Protein AF-A0A3N1Y8J9-F1 (afdb_monomer)

Solvent-accessible surface area (backbone atoms only — not comparable to full-atom values): 7638 Å² total; per-residue (Å²): 138,78,79,78,72,86,55,76,86,70,57,55,84,40,75,67,58,40,50,49,54,53,48,52,49,51,43,29,50,53,35,38,55,42,48,78,51,96,58,54,58,71,57,55,52,50,48,50,53,51,38,55,53,51,49,55,57,48,50,55,53,53,50,54,49,28,67,73,68,64,43,91,56,45,70,64,51,51,49,53,52,56,50,50,52,51,50,52,53,50,52,49,54,55,42,73,72,42,93,75,46,71,38,40,66,57,17,53,51,49,53,54,50,50,58,52,43,47,63,72,50,47,34,61,53,34,52,51,53,54,59,57,78,74,109

Foldseek 3Di:
DDPPPDDPLLDLPDVVLSVLLVVLLVLLVVLQVCLVDPDQLVVNLVSLVVNLVSLVVSLVVLLVLCVVLVPVCSVVLVVLSVVLSVVSVVLSVVSVVDNRRRSNVVSVVSVVSSSVCSNPPVNSSSVSVVVVVVD

Structure (mmCIF, N/CA/C/O backbone):
data_AF-A0A3N1Y8J9-F1
#
_entry.id   AF-A0A3N1Y8J9-F1
#
loop_
_atom_site.group_PDB
_atom_site.id
_atom_site.type_symbol
_atom_site.label_atom_id
_atom_site.label_alt_id
_atom_site.label_comp_id
_atom_site.label_asym_id
_atom_site.label_entity_id
_atom_site.label_seq_id
_atom_site.pdbx_PDB_ins_code
_atom_site.Cartn_x
_atom_site.Cartn_y
_atom_site.Cartn_z
_atom_site.occupancy
_atom_site.B_iso_or_equiv
_atom_site.auth_seq_id
_atom_site.auth_comp_id
_atom_site.auth_asym_id
_atom_site.auth_atom_id
_atom_site.pdbx_PDB_model_num
ATOM 1 N N . MET A 1 1 ? 15.878 14.712 -6.760 1.00 40.16 1 MET A N 1
ATOM 2 C CA . MET A 1 1 ? 15.257 13.533 -6.128 1.00 40.16 1 MET A CA 1
ATOM 3 C C . MET A 1 1 ? 14.670 13.978 -4.811 1.00 40.16 1 MET A C 1
ATOM 5 O O . MET A 1 1 ? 15.425 14.356 -3.925 1.00 40.16 1 MET A O 1
ATOM 9 N N . THR A 1 2 ? 13.352 14.006 -4.707 1.00 37.59 2 THR A N 1
ATOM 10 C CA . THR A 1 2 ? 12.659 14.295 -3.452 1.00 37.59 2 THR A CA 1
ATOM 11 C C . THR A 1 2 ? 11.975 12.997 -3.060 1.00 37.59 2 THR A C 1
ATOM 13 O O . THR A 1 2 ? 10.926 12.676 -3.608 1.00 37.59 2 THR A O 1
ATOM 16 N N . GLU A 1 3 ? 12.598 12.223 -2.164 1.00 45.97 3 GLU A N 1
ATOM 17 C CA . GLU A 1 3 ? 11.830 11.300 -1.324 1.00 45.97 3 GLU A CA 1
ATOM 18 C C . GLU A 1 3 ? 10.690 12.128 -0.728 1.00 45.97 3 GLU A C 1
ATOM 20 O O . GLU A 1 3 ? 10.944 13.187 -0.147 1.00 45.97 3 GLU A O 1
ATOM 25 N N . ILE A 1 4 ? 9.440 11.715 -0.933 1.00 50.72 4 ILE A N 1
ATOM 26 C CA . ILE A 1 4 ? 8.315 12.379 -0.279 1.00 50.72 4 ILE A CA 1
ATOM 27 C C . ILE A 1 4 ? 8.458 12.032 1.207 1.00 50.72 4 ILE A C 1
ATOM 29 O O . ILE A 1 4 ? 8.318 10.859 1.560 1.00 50.72 4 ILE A O 1
ATOM 33 N N . PRO A 1 5 ? 8.792 12.996 2.086 1.00 48.56 5 PRO A N 1
ATOM 34 C CA . PRO A 1 5 ? 9.022 12.687 3.486 1.00 48.56 5 PRO A CA 1
ATOM 35 C C . PRO A 1 5 ? 7.746 12.093 4.079 1.00 48.56 5 PRO A C 1
ATOM 37 O O . PRO A 1 5 ? 6.650 12.595 3.825 1.00 48.56 5 PRO A O 1
ATOM 40 N N . TRP A 1 6 ? 7.906 11.027 4.869 1.00 53.31 6 TRP A N 1
ATOM 41 C CA . TRP A 1 6 ? 6.818 10.380 5.598 1.00 53.31 6 TRP A CA 1
ATOM 42 C C . TRP A 1 6 ? 6.015 11.434 6.363 1.00 53.31 6 TRP A C 1
ATOM 44 O O . TRP A 1 6 ? 6.511 12.014 7.336 1.00 53.31 6 TRP A O 1
ATOM 54 N N . ARG A 1 7 ? 4.790 11.715 5.910 1.00 59.38 7 ARG A N 1
ATOM 55 C CA . ARG A 1 7 ? 3.951 12.720 6.559 1.00 59.38 7 ARG A CA 1
ATOM 56 C C . ARG A 1 7 ? 3.421 12.146 7.877 1.00 59.38 7 ARG A C 1
ATOM 58 O O . ARG A 1 7 ? 3.016 10.982 7.914 1.00 59.38 7 ARG A O 1
ATOM 65 N N . PRO A 1 8 ? 3.393 12.932 8.971 1.00 59.25 8 PRO A N 1
ATOM 66 C CA . PRO A 1 8 ? 2.758 12.523 10.227 1.00 59.25 8 PRO A CA 1
ATOM 67 C C . PRO A 1 8 ? 1.324 12.015 10.025 1.00 59.25 8 PRO A C 1
ATOM 69 O O . PRO A 1 8 ? 0.882 11.118 10.739 1.00 59.25 8 PRO A O 1
ATOM 72 N N . ASP A 1 9 ? 0.6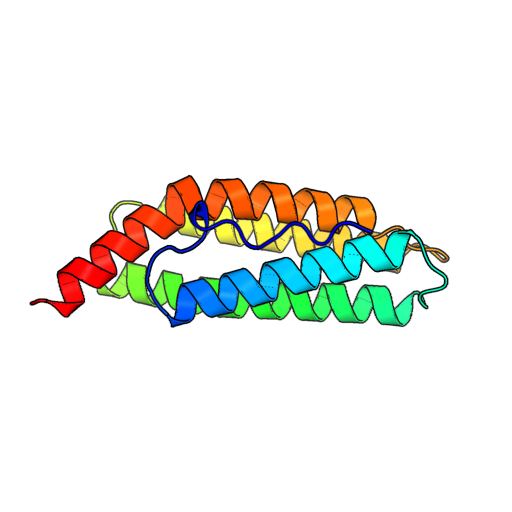48 12.539 9.002 1.00 62.69 9 ASP A N 1
ATOM 73 C CA . ASP A 1 9 ? -0.745 12.258 8.671 1.00 62.69 9 ASP A CA 1
ATOM 74 C C . ASP A 1 9 ? -1.010 10.819 8.213 1.00 62.69 9 ASP A C 1
ATOM 76 O O . ASP A 1 9 ? -2.173 10.430 8.185 1.00 62.69 9 ASP A O 1
ATOM 80 N N . TRP A 1 10 ? 0.019 10.018 7.917 1.00 72.31 10 TRP A N 1
ATOM 81 C CA . TRP A 1 10 ? -0.126 8.604 7.525 1.00 72.31 10 TRP A CA 1
ATOM 82 C C . TRP A 1 10 ? 0.112 7.620 8.663 1.00 72.31 10 TRP A C 1
ATOM 84 O O . TRP A 1 10 ? -0.015 6.410 8.484 1.00 72.31 10 TRP A O 1
ATOM 94 N N . ARG A 1 11 ? 0.473 8.123 9.848 1.00 88.69 11 ARG A N 1
ATOM 95 C CA . ARG A 1 11 ? 0.465 7.288 11.043 1.00 88.69 11 ARG A CA 1
ATOM 96 C C . ARG A 1 11 ? -0.971 7.123 11.496 1.00 88.69 11 ARG A C 1
ATOM 98 O O . ARG A 1 11 ? -1.631 8.091 11.890 1.00 88.69 11 ARG A O 1
ATOM 105 N N . VAL A 1 12 ? -1.428 5.883 11.472 1.00 94.19 12 VAL A N 1
ATOM 106 C CA . VAL A 1 12 ? -2.700 5.504 12.064 1.00 94.19 12 VAL A CA 1
ATOM 107 C C . VAL A 1 12 ? -2.530 5.178 13.537 1.00 94.19 12 VAL A C 1
ATOM 109 O O . VAL A 1 12 ? -3.532 5.148 14.230 1.00 94.19 12 VAL A O 1
ATOM 112 N N . GLY A 1 13 ? -1.304 5.005 14.050 1.00 93.38 13 GLY A N 1
ATOM 113 C CA . GL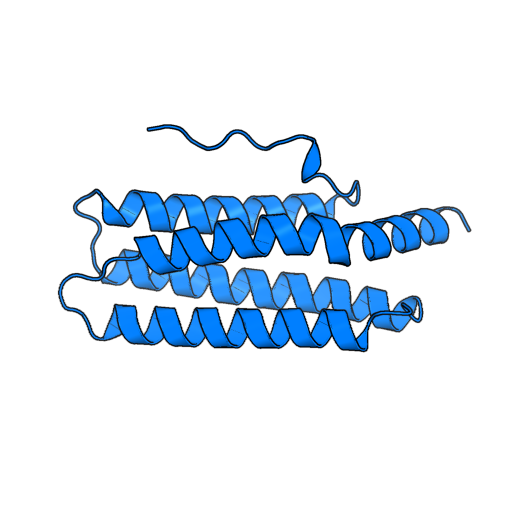Y A 1 13 ? -1.029 4.804 15.478 1.00 93.38 13 GLY A CA 1
ATOM 114 C C . GLY A 1 13 ? -1.135 3.346 15.930 1.00 93.38 13 GLY A C 1
ATOM 115 O O . GLY A 1 13 ? -1.228 3.075 17.127 1.00 93.38 13 GLY A O 1
ATOM 116 N N . ILE A 1 14 ? -1.127 2.414 14.977 1.00 96.31 14 ILE A N 1
ATOM 117 C CA . ILE A 1 14 ? -1.022 0.973 15.203 1.00 96.31 14 ILE A CA 1
ATOM 118 C C . ILE A 1 14 ? 0.309 0.525 14.604 1.00 96.31 14 ILE A C 1
ATOM 120 O O . ILE A 1 14 ? 0.508 0.580 13.394 1.00 96.31 14 ILE A O 1
ATOM 124 N N . ALA A 1 15 ? 1.236 0.081 15.457 1.00 95.25 15 ALA A N 1
ATOM 125 C CA . ALA A 1 15 ? 2.646 -0.069 15.085 1.00 95.25 15 ALA A CA 1
ATOM 126 C C . ALA A 1 15 ? 2.901 -1.009 13.893 1.00 95.25 15 ALA A C 1
ATOM 128 O O . ALA A 1 15 ? 3.862 -0.809 13.150 1.00 95.25 15 ALA A O 1
ATOM 129 N N . TRP A 1 16 ? 2.081 -2.050 13.722 1.00 97.12 16 TRP A N 1
ATOM 130 C CA . TRP A 1 16 ? 2.223 -2.974 12.598 1.00 97.12 16 TRP A CA 1
ATOM 131 C C . TRP A 1 16 ? 1.622 -2.413 11.300 1.00 97.12 16 TRP A C 1
ATOM 133 O O . TRP A 1 16 ? 2.248 -2.591 10.260 1.00 97.12 16 TRP A O 1
ATOM 143 N N . MET A 1 17 ? 0.499 -1.684 11.362 1.00 97.56 17 MET A N 1
ATOM 144 C CA . MET A 1 17 ? -0.094 -1.001 10.199 1.00 97.56 17 MET A CA 1
ATOM 145 C C . MET A 1 17 ? 0.857 0.088 9.700 1.00 97.56 17 MET A C 1
ATOM 147 O O . MET A 1 17 ? 1.271 0.071 8.548 1.00 97.56 17 MET A O 1
ATOM 151 N N . ASP A 1 18 ? 1.340 0.948 10.606 1.00 96.56 18 ASP A N 1
ATOM 152 C CA . ASP A 1 18 ? 2.281 2.028 10.275 1.00 96.56 18 ASP A CA 1
ATOM 153 C C . ASP A 1 18 ? 3.564 1.495 9.609 1.00 96.56 18 ASP A C 1
ATOM 155 O O . ASP A 1 18 ? 4.131 2.126 8.715 1.00 96.56 18 ASP A O 1
ATOM 159 N N . ARG A 1 19 ? 4.041 0.320 10.044 1.00 95.94 19 ARG A N 1
ATOM 160 C CA . ARG A 1 19 ? 5.202 -0.344 9.440 1.00 95.94 19 ARG A CA 1
ATOM 161 C C . ARG A 1 19 ? 4.891 -0.841 8.033 1.00 95.94 19 ARG A C 1
ATOM 163 O O . ARG A 1 19 ? 5.709 -0.626 7.140 1.00 95.94 19 ARG A O 1
ATOM 170 N N . ASP A 1 20 ? 3.765 -1.521 7.855 1.00 97.62 20 ASP A N 1
ATOM 171 C CA . ASP A 1 20 ? 3.376 -2.097 6.570 1.00 97.62 20 ASP A CA 1
ATOM 172 C C . ASP A 1 20 ? 3.094 -0.981 5.541 1.00 97.62 20 ASP A C 1
ATOM 174 O O . ASP A 1 20 ? 3.663 -1.024 4.449 1.00 97.62 20 ASP A O 1
ATOM 178 N N . HIS A 1 21 ? 2.391 0.097 5.916 1.00 97.00 21 HIS A N 1
ATOM 179 C CA . HIS A 1 21 ? 2.204 1.294 5.077 1.00 97.00 21 HIS A CA 1
ATOM 180 C C . HIS A 1 21 ? 3.545 1.898 4.630 1.00 97.00 21 HIS A C 1
ATOM 182 O O . HIS A 1 21 ? 3.740 2.240 3.461 1.00 97.00 21 HIS A O 1
ATOM 188 N N . ALA A 1 22 ? 4.516 1.991 5.546 1.00 94.50 22 ALA A N 1
ATOM 189 C CA . ALA A 1 22 ? 5.848 2.499 5.229 1.00 94.50 22 ALA A CA 1
ATOM 190 C C . ALA A 1 22 ? 6.636 1.592 4.277 1.00 94.50 22 ALA A C 1
ATOM 192 O O . ALA A 1 22 ? 7.495 2.085 3.546 1.00 94.50 22 ALA A O 1
ATOM 193 N N . ILE A 1 23 ? 6.382 0.283 4.280 1.00 96.44 23 ILE A N 1
ATOM 194 C CA . ILE A 1 23 ? 6.980 -0.648 3.318 1.00 96.44 23 ILE A CA 1
ATOM 195 C C . ILE A 1 23 ? 6.339 -0.455 1.942 1.00 96.44 23 ILE A C 1
ATOM 197 O O . ILE A 1 23 ? 7.069 -0.272 0.969 1.00 96.44 23 ILE A O 1
ATOM 201 N N . LEU A 1 24 ? 5.005 -0.427 1.862 1.00 97.31 24 LEU A N 1
ATOM 202 C CA . LEU A 1 24 ? 4.275 -0.225 0.604 1.00 97.31 24 LEU A CA 1
ATOM 203 C C . LEU A 1 24 ? 4.684 1.085 -0.076 1.00 97.31 24 LEU A C 1
ATOM 205 O O . LEU A 1 24 ? 4.992 1.098 -1.268 1.00 97.31 24 LEU A O 1
ATOM 209 N N . ARG A 1 25 ? 4.810 2.165 0.704 1.00 94.38 25 ARG A N 1
ATOM 210 C CA . ARG A 1 25 ? 5.272 3.461 0.202 1.00 94.38 25 ARG A CA 1
ATOM 211 C C . ARG A 1 25 ? 6.679 3.399 -0.387 1.00 94.38 25 ARG A C 1
ATOM 213 O O . ARG A 1 25 ? 6.887 3.865 -1.500 1.00 94.38 25 ARG A O 1
ATOM 220 N N . ARG A 1 26 ? 7.629 2.777 0.319 1.00 95.56 26 ARG A N 1
ATOM 221 C CA . ARG A 1 26 ? 9.008 2.622 -0.178 1.00 95.56 26 ARG A CA 1
ATOM 222 C C . ARG A 1 26 ? 9.077 1.784 -1.447 1.00 95.56 26 ARG A C 1
ATOM 224 O O . ARG A 1 26 ? 9.938 2.027 -2.285 1.00 95.56 26 ARG A O 1
ATOM 231 N N . LEU A 1 2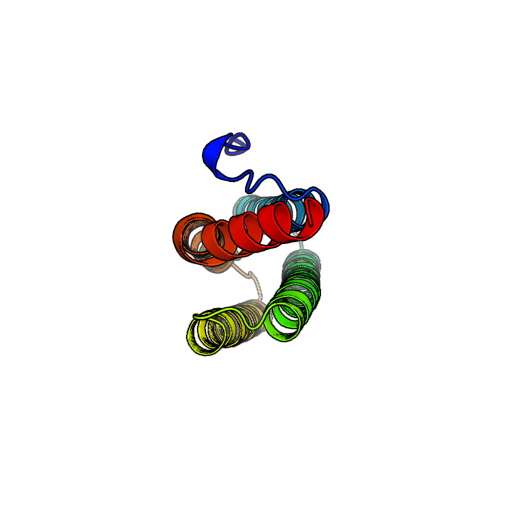7 ? 8.220 0.775 -1.582 1.00 96.44 27 LEU A N 1
ATOM 232 C CA . LEU A 1 27 ? 8.146 -0.033 -2.800 1.00 96.44 27 LEU A CA 1
ATOM 233 C C . LEU A 1 27 ? 7.617 0.797 -3.974 1.00 96.44 27 LEU A C 1
ATOM 235 O O . LEU A 1 27 ? 8.200 0.736 -5.055 1.00 96.44 27 LEU A O 1
ATOM 239 N N . ALA A 1 28 ? 6.606 1.639 -3.742 1.00 94.69 28 ALA A N 1
ATOM 240 C CA . ALA A 1 28 ? 6.138 2.612 -4.726 1.00 94.69 28 ALA A CA 1
ATOM 241 C C . ALA A 1 28 ? 7.242 3.616 -5.115 1.00 94.69 28 ALA A C 1
ATOM 243 O O . ALA A 1 28 ? 7.514 3.791 -6.301 1.00 94.69 28 ALA A O 1
ATOM 244 N N . ASP A 1 29 ? 7.963 4.182 -4.140 1.00 93.31 29 ASP A N 1
ATOM 245 C CA . ASP A 1 29 ? 9.070 5.117 -4.397 1.00 93.31 29 ASP A CA 1
ATOM 246 C C . ASP A 1 29 ? 10.197 4.450 -5.213 1.00 93.31 29 ASP A C 1
ATOM 248 O O . ASP A 1 29 ? 10.761 5.055 -6.127 1.00 93.31 29 ASP A O 1
ATOM 252 N N . ARG A 1 30 ? 10.518 3.178 -4.921 1.00 94.19 30 ARG A N 1
ATOM 253 C CA . ARG A 1 30 ? 11.498 2.381 -5.685 1.00 94.19 30 ARG A CA 1
ATOM 254 C C . ARG A 1 30 ? 11.055 2.170 -7.131 1.00 94.19 30 ARG A C 1
ATOM 256 O O . ARG A 1 30 ? 11.892 2.278 -8.025 1.00 94.19 30 ARG A O 1
ATOM 263 N N . LEU A 1 31 ? 9.773 1.880 -7.363 1.00 93.94 31 LEU A N 1
ATOM 264 C CA . LEU A 1 31 ? 9.212 1.760 -8.712 1.00 93.94 31 LEU A CA 1
ATOM 265 C C . LEU A 1 31 ? 9.284 3.099 -9.447 1.00 93.94 31 LEU A C 1
ATOM 267 O O . LEU A 1 31 ? 9.760 3.141 -10.576 1.00 93.94 31 LEU A O 1
ATOM 271 N N . PHE A 1 32 ? 8.928 4.203 -8.792 1.00 92.25 32 PHE A N 1
ATOM 272 C CA . PHE A 1 32 ? 9.018 5.534 -9.389 1.00 92.25 32 PHE A CA 1
ATOM 273 C C . PHE A 1 32 ? 10.458 5.900 -9.779 1.00 92.25 32 PHE A C 1
ATOM 275 O O . PHE A 1 32 ? 10.711 6.377 -10.883 1.00 92.25 32 PHE A O 1
ATOM 282 N N . ALA A 1 33 ? 11.428 5.633 -8.900 1.00 90.81 33 ALA A N 1
ATOM 283 C CA . ALA A 1 33 ? 12.840 5.878 -9.184 1.00 90.81 33 ALA A CA 1
ATOM 284 C C . ALA A 1 33 ? 13.365 5.018 -10.345 1.00 90.81 33 ALA A C 1
ATOM 286 O O . ALA A 1 33 ? 14.195 5.487 -11.128 1.00 90.81 33 ALA A O 1
ATOM 287 N N . ALA A 1 34 ? 12.865 3.786 -10.486 1.00 91.00 34 ALA A N 1
ATOM 288 C CA . ALA A 1 34 ? 13.254 2.890 -11.568 1.00 91.00 34 ALA A CA 1
ATOM 289 C C . ALA A 1 34 ? 12.832 3.402 -12.956 1.00 91.00 34 ALA A C 1
ATOM 291 O O . ALA A 1 34 ? 13.516 3.092 -13.926 1.00 91.00 34 ALA A O 1
ATOM 292 N N . ALA A 1 35 ? 11.782 4.230 -13.048 1.00 85.62 35 ALA A N 1
ATOM 293 C CA . ALA A 1 35 ? 11.332 4.833 -14.307 1.00 85.62 35 ALA A CA 1
ATOM 294 C C . ALA A 1 35 ? 12.321 5.852 -14.903 1.00 85.62 35 ALA A C 1
ATOM 296 O O . ALA A 1 35 ? 12.300 6.112 -16.100 1.00 85.62 35 ALA A O 1
ATOM 297 N N . SER A 1 36 ? 13.186 6.456 -14.080 1.00 80.69 36 SER A N 1
ATOM 298 C CA . SER A 1 36 ? 14.114 7.518 -14.509 1.00 80.69 36 SER A CA 1
ATOM 299 C C . SER A 1 36 ? 15.567 7.053 -14.675 1.00 80.69 36 SER A C 1
ATOM 301 O O . SER A 1 36 ? 16.451 7.890 -14.856 1.00 80.69 36 SER A O 1
ATOM 303 N N . GLY A 1 37 ? 15.846 5.752 -14.563 1.00 73.62 37 GLY A N 1
ATOM 304 C CA . GLY A 1 37 ? 17.211 5.214 -14.577 1.00 73.62 37 GLY A CA 1
ATOM 305 C C . GLY A 1 37 ? 17.364 3.955 -15.428 1.00 73.62 37 GLY A C 1
ATOM 306 O O . GLY A 1 37 ? 16.385 3.401 -15.914 1.00 73.62 37 GLY A O 1
ATOM 307 N N . ASP A 1 38 ? 18.598 3.457 -15.542 1.00 80.56 38 ASP A N 1
ATOM 308 C CA . ASP A 1 38 ? 18.947 2.240 -16.301 1.00 80.56 38 ASP A CA 1
ATOM 309 C C . ASP A 1 38 ? 18.602 0.943 -15.539 1.00 80.56 38 ASP A C 1
ATOM 311 O O . ASP A 1 38 ? 19.373 -0.020 -15.502 1.00 80.56 38 ASP A O 1
ATOM 315 N N . THR A 1 39 ? 17.449 0.916 -14.866 1.00 87.69 39 THR A N 1
ATOM 316 C CA . THR A 1 39 ? 17.020 -0.254 -14.092 1.00 87.69 39 THR A CA 1
ATOM 317 C C . THR A 1 39 ? 16.645 -1.384 -15.043 1.00 87.69 39 THR A C 1
ATOM 319 O O . THR A 1 39 ? 15.872 -1.195 -15.981 1.00 87.69 39 THR A O 1
ATOM 322 N N . ALA A 1 40 ? 17.166 -2.588 -14.800 1.00 91.56 40 ALA A N 1
ATOM 323 C CA . ALA A 1 40 ? 16.852 -3.727 -15.654 1.00 91.56 40 ALA A CA 1
ATOM 324 C C . ALA A 1 40 ? 15.349 -4.076 -15.561 1.00 91.56 40 ALA A C 1
ATOM 326 O O . ALA A 1 40 ? 14.819 -4.124 -14.447 1.00 91.56 40 ALA A O 1
ATOM 327 N N . PRO A 1 41 ? 14.667 -4.431 -16.671 1.00 92.62 41 PRO A N 1
ATOM 328 C CA . PRO A 1 41 ? 13.245 -4.796 -16.653 1.00 92.62 41 PRO A CA 1
ATOM 329 C C . PRO A 1 41 ? 12.897 -5.865 -15.605 1.00 92.62 41 PRO A C 1
ATOM 331 O O . PRO A 1 41 ? 11.907 -5.757 -14.887 1.00 92.62 41 PRO A O 1
ATOM 334 N N . ALA A 1 42 ? 13.768 -6.865 -15.435 1.00 94.31 42 ALA A N 1
ATOM 335 C CA . ALA A 1 42 ? 13.594 -7.913 -14.429 1.00 94.31 42 ALA A CA 1
ATOM 336 C C . ALA A 1 42 ? 13.582 -7.377 -12.985 1.00 94.31 42 ALA A C 1
ATOM 338 O O . ALA A 1 42 ? 12.876 -7.916 -12.136 1.00 94.31 42 ALA A O 1
ATOM 339 N N . GLN A 1 43 ? 14.341 -6.316 -12.696 1.00 94.88 43 GLN A N 1
ATOM 340 C CA . GLN A 1 43 ? 14.336 -5.677 -11.380 1.00 94.88 43 GLN A CA 1
ATOM 341 C C . GLN A 1 43 ? 13.039 -4.898 -11.154 1.00 94.88 43 GLN A C 1
ATOM 343 O O . GLN A 1 43 ? 12.485 -4.981 -10.063 1.00 94.88 43 GLN A O 1
ATOM 348 N N . VAL A 1 44 ? 12.520 -4.208 -12.176 1.00 95.62 44 VAL A N 1
ATOM 349 C CA . VAL A 1 44 ? 11.218 -3.521 -12.103 1.00 95.62 44 VAL A CA 1
ATOM 350 C C . VAL A 1 44 ? 10.107 -4.510 -11.745 1.00 95.62 44 VAL A C 1
ATOM 352 O O . VAL A 1 44 ? 9.374 -4.295 -10.779 1.00 95.62 44 VAL A O 1
ATOM 355 N N . LEU A 1 45 ? 10.036 -5.633 -12.465 1.00 96.81 45 LEU A N 1
ATOM 356 C CA . LEU A 1 45 ? 9.041 -6.677 -12.208 1.00 96.81 45 LEU A CA 1
ATOM 357 C C . LEU A 1 45 ? 9.189 -7.286 -10.811 1.00 96.81 45 LEU A C 1
ATOM 359 O O . LEU A 1 45 ? 8.187 -7.493 -10.133 1.00 96.81 45 LEU A O 1
ATOM 363 N N . ALA A 1 46 ? 10.420 -7.503 -10.341 1.00 97.44 46 ALA A N 1
ATOM 364 C CA . ALA A 1 46 ? 10.659 -8.025 -8.999 1.00 97.44 46 ALA A CA 1
ATOM 365 C C . ALA A 1 46 ? 10.155 -7.077 -7.895 1.00 97.44 46 ALA A C 1
ATOM 367 O O . ALA A 1 46 ? 9.619 -7.545 -6.892 1.00 97.44 46 ALA A O 1
ATOM 368 N N . VAL A 1 47 ? 10.289 -5.755 -8.068 1.00 97.44 47 VAL A N 1
ATOM 369 C CA . VAL A 1 47 ? 9.744 -4.780 -7.106 1.00 97.44 47 VAL A CA 1
ATOM 370 C C . VAL A 1 47 ? 8.215 -4.740 -7.162 1.00 97.44 47 VAL A C 1
ATOM 372 O O . VAL A 1 47 ? 7.581 -4.671 -6.111 1.00 97.44 47 VAL A O 1
ATOM 375 N N . ALA A 1 48 ? 7.612 -4.836 -8.351 1.00 97.69 48 ALA A N 1
ATOM 376 C CA . ALA A 1 48 ? 6.156 -4.918 -8.492 1.00 97.69 48 ALA A CA 1
ATOM 377 C C . ALA A 1 48 ? 5.585 -6.193 -7.836 1.00 97.69 48 ALA A C 1
ATOM 379 O O . ALA A 1 48 ? 4.586 -6.130 -7.120 1.00 97.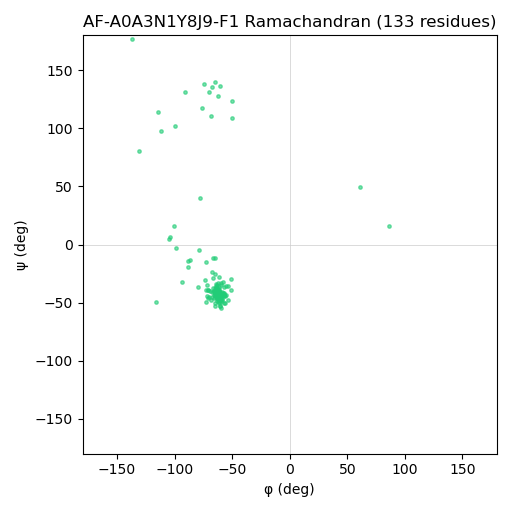69 48 ALA A O 1
ATOM 380 N N . ASP A 1 49 ? 6.257 -7.335 -8.000 1.00 98.38 49 ASP A N 1
ATOM 381 C CA . ASP A 1 49 ? 5.884 -8.599 -7.351 1.00 98.38 49 ASP A CA 1
ATOM 382 C C . ASP A 1 49 ? 6.027 -8.516 -5.820 1.00 98.38 49 ASP A C 1
ATOM 384 O O . ASP A 1 49 ? 5.158 -8.975 -5.070 1.00 98.38 49 ASP A O 1
ATOM 388 N N . GLU A 1 50 ? 7.106 -7.891 -5.334 1.00 98.38 50 GLU A N 1
ATOM 389 C CA . GLU A 1 50 ? 7.315 -7.633 -3.907 1.00 98.38 50 GLU A CA 1
ATOM 390 C C . GLU A 1 50 ? 6.194 -6.758 -3.327 1.00 98.38 50 GLU A C 1
ATOM 392 O O . GLU A 1 50 ? 5.665 -7.071 -2.257 1.00 98.38 50 GLU A O 1
ATOM 397 N N . LEU A 1 51 ? 5.797 -5.714 -4.055 1.00 98.25 51 LEU A N 1
ATOM 398 C CA . LEU A 1 51 ? 4.711 -4.813 -3.690 1.00 98.25 51 LEU A CA 1
ATOM 399 C C . LEU A 1 51 ? 3.369 -5.536 -3.555 1.00 98.25 51 LEU A C 1
ATOM 401 O O . LEU A 1 51 ? 2.745 -5.445 -2.497 1.00 98.25 51 LEU A O 1
ATOM 405 N N . ILE A 1 52 ? 2.950 -6.287 -4.578 1.00 98.56 52 ILE A N 1
ATOM 406 C CA . ILE A 1 52 ? 1.678 -7.030 -4.566 1.00 98.56 52 ILE A CA 1
ATOM 407 C C . ILE A 1 52 ? 1.639 -7.995 -3.379 1.00 98.56 52 ILE A C 1
ATOM 409 O O . ILE A 1 52 ? 0.653 -8.062 -2.643 1.00 98.56 52 ILE A O 1
ATOM 413 N N . ARG A 1 53 ? 2.737 -8.720 -3.142 1.00 98.69 53 ARG A N 1
ATOM 414 C CA . ARG A 1 53 ? 2.842 -9.654 -2.016 1.00 98.69 53 ARG A CA 1
ATOM 415 C C . ARG A 1 53 ? 2.701 -8.944 -0.666 1.00 98.69 53 ARG A C 1
ATOM 417 O O . ARG A 1 53 ? 2.005 -9.455 0.211 1.00 98.69 53 ARG A O 1
ATOM 424 N N . HIS A 1 54 ? 3.365 -7.802 -0.482 1.00 98.50 54 HIS A N 1
ATOM 425 C CA . HIS A 1 54 ? 3.259 -7.033 0.758 1.00 98.50 54 HIS A CA 1
ATOM 426 C C . HIS A 1 54 ? 1.853 -6.467 0.967 1.00 98.50 54 HIS A C 1
ATOM 428 O O . HIS A 1 54 ? 1.360 -6.543 2.091 1.00 98.50 54 HIS A O 1
ATOM 434 N N . ALA A 1 55 ? 1.196 -5.984 -0.091 1.00 98.56 55 ALA A N 1
ATOM 435 C CA . ALA A 1 55 ? -0.171 -5.474 -0.022 1.00 98.56 55 ALA A CA 1
ATOM 436 C C . ALA A 1 55 ? -1.146 -6.576 0.417 1.00 98.56 55 ALA A C 1
ATOM 438 O O . ALA A 1 55 ? -1.845 -6.419 1.412 1.00 98.56 55 ALA A O 1
ATOM 439 N N . ARG A 1 56 ? -1.093 -7.756 -0.220 1.00 98.75 56 ARG A N 1
ATOM 440 C CA . ARG A 1 56 ? -1.922 -8.915 0.161 1.00 98.75 56 ARG A CA 1
ATOM 441 C C . ARG A 1 56 ? -1.732 -9.322 1.624 1.00 98.75 56 ARG A C 1
ATOM 443 O O . ARG A 1 56 ? -2.700 -9.608 2.322 1.00 98.75 56 ARG A O 1
ATOM 450 N N . LEU A 1 57 ? -0.483 -9.370 2.094 1.00 98.56 57 LEU A N 1
ATOM 451 C CA . LEU A 1 57 ? -0.187 -9.733 3.482 1.00 98.56 57 LEU A CA 1
ATOM 452 C C . LEU A 1 57 ? -0.718 -8.690 4.474 1.00 98.56 57 LEU A C 1
ATOM 454 O O . LEU A 1 57 ? -1.179 -9.057 5.552 1.00 98.56 57 LEU A O 1
ATOM 458 N N . HIS A 1 58 ? -0.597 -7.412 4.135 1.00 98.62 58 HIS A N 1
ATOM 459 C CA . HIS A 1 58 ? -1.085 -6.306 4.945 1.00 98.62 58 HIS A CA 1
ATOM 460 C C . HIS A 1 58 ? -2.616 -6.341 5.058 1.00 98.62 58 HIS A C 1
ATOM 462 O O . HIS A 1 58 ? -3.125 -6.475 6.172 1.00 98.62 58 HIS A O 1
ATOM 468 N N . PHE A 1 59 ? -3.318 -6.401 3.925 1.00 98.81 59 PHE A N 1
ATOM 469 C CA . PHE A 1 59 ? -4.780 -6.487 3.866 1.00 98.81 59 PHE A CA 1
ATOM 470 C C . PHE A 1 59 ? -5.325 -7.702 4.608 1.00 98.81 59 PHE A C 1
ATOM 472 O O . PHE A 1 59 ? -6.245 -7.578 5.408 1.00 98.81 59 PHE A O 1
ATOM 479 N N . HIS A 1 60 ? -4.685 -8.867 4.475 1.00 98.62 60 HIS A N 1
ATOM 480 C CA . HIS A 1 60 ? -5.096 -10.051 5.228 1.00 98.62 60 HIS A CA 1
ATOM 481 C C . HIS A 1 60 ? -5.030 -9.856 6.756 1.00 98.62 60 HIS A C 1
ATOM 483 O O . HIS A 1 60 ? -5.820 -10.445 7.498 1.00 98.62 60 HIS A O 1
ATOM 489 N N . LYS A 1 61 ? -4.080 -9.058 7.267 1.00 98.56 61 LYS A N 1
ATOM 490 C CA . LYS A 1 61 ? -4.019 -8.751 8.705 1.00 98.56 61 LYS A CA 1
ATOM 491 C C . LYS A 1 61 ? -5.162 -7.834 9.113 1.00 98.56 61 LYS A C 1
ATOM 493 O O . LYS A 1 61 ? -5.781 -8.112 10.133 1.00 98.56 61 LYS A O 1
ATOM 498 N N . GLU A 1 62 ? -5.420 -6.782 8.345 1.00 98.62 62 GLU A N 1
ATOM 499 C CA . GLU A 1 62 ? -6.505 -5.832 8.608 1.00 98.62 62 GLU A CA 1
ATOM 500 C C . GLU A 1 62 ? -7.858 -6.513 8.571 1.00 98.62 62 GLU A C 1
ATOM 502 O O . GLU A 1 62 ? -8.621 -6.406 9.520 1.00 98.62 62 GLU A O 1
ATOM 507 N N . GLU A 1 63 ? -8.106 -7.313 7.545 1.00 98.75 63 GLU A N 1
ATOM 508 C CA . GLU A 1 63 ? -9.324 -8.095 7.381 1.00 98.75 63 GLU A CA 1
ATOM 509 C C . GLU A 1 63 ? -9.590 -9.041 8.544 1.00 98.75 63 GLU A C 1
ATOM 511 O O . GLU A 1 63 ? -10.713 -9.117 9.035 1.00 98.75 63 GLU A O 1
ATOM 516 N N . ARG A 1 64 ? -8.553 -9.714 9.050 1.00 98.44 64 ARG A N 1
AT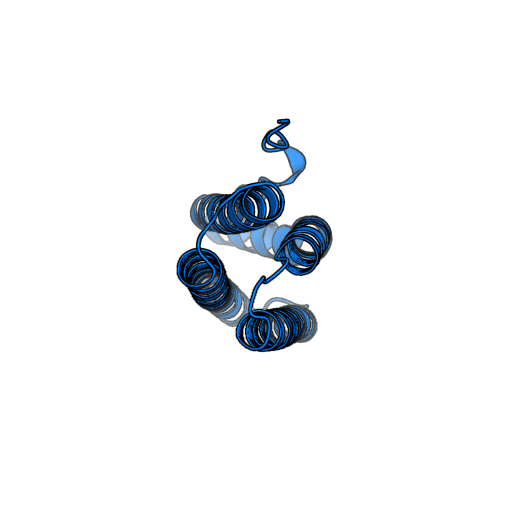OM 517 C CA . ARG A 1 64 ? -8.691 -10.552 10.243 1.00 98.44 64 ARG A CA 1
ATOM 518 C C . ARG A 1 64 ? -9.070 -9.725 11.474 1.00 98.44 64 ARG A C 1
ATOM 520 O O . ARG A 1 64 ? -9.832 -10.198 12.315 1.00 98.44 64 ARG A O 1
ATOM 527 N N . GLU A 1 65 ? -8.526 -8.518 11.611 1.00 98.25 65 GLU A N 1
ATOM 528 C CA . GLU A 1 65 ? -8.912 -7.614 12.695 1.00 98.25 65 GLU A CA 1
ATOM 529 C C . GLU A 1 65 ? -10.323 -7.040 12.498 1.00 98.25 65 GLU A C 1
ATOM 531 O O . GLU A 1 65 ? -11.049 -6.901 13.481 1.00 98.25 65 GLU A O 1
ATOM 536 N N . MET A 1 66 ? -10.743 -6.774 11.257 1.00 98.50 66 MET A N 1
ATOM 537 C CA . MET A 1 66 ? -12.114 -6.379 10.931 1.00 98.50 66 MET A CA 1
ATOM 538 C C . MET A 1 66 ? -13.111 -7.463 11.346 1.00 98.50 66 MET A C 1
ATOM 540 O O . MET A 1 66 ? -14.036 -7.159 12.099 1.00 98.50 66 MET A O 1
ATOM 544 N N . ASP A 1 67 ? -12.853 -8.723 10.974 1.00 97.81 67 ASP A N 1
ATOM 545 C CA . ASP A 1 67 ? -13.688 -9.874 11.349 1.00 97.81 67 ASP A CA 1
ATOM 546 C C . ASP A 1 67 ? -13.777 -10.026 12.873 1.00 97.81 67 ASP A C 1
ATOM 548 O O . ASP A 1 67 ? -14.843 -10.271 13.440 1.00 97.81 67 ASP A O 1
ATOM 552 N N . ARG A 1 68 ? -12.639 -9.873 13.564 1.00 97.25 68 ARG A N 1
ATOM 553 C CA . ARG A 1 68 ? -12.558 -10.010 15.023 1.00 97.25 68 ARG A CA 1
ATOM 554 C C . ARG A 1 68 ? -13.354 -8.928 15.751 1.00 97.25 68 ARG A C 1
ATOM 556 O O . ARG A 1 68 ? -13.927 -9.204 16.805 1.00 97.25 68 ARG A O 1
ATOM 563 N N . LEU A 1 69 ? -13.343 -7.705 15.229 1.00 96.62 69 LEU A N 1
ATOM 564 C CA . LEU A 1 69 ? -14.007 -6.551 15.833 1.00 96.62 69 LEU A CA 1
ATOM 565 C C . LEU A 1 69 ? -15.467 -6.390 15.385 1.00 96.62 69 LEU A C 1
ATOM 567 O O . LEU A 1 69 ? -16.190 -5.614 16.010 1.00 96.62 69 LEU A O 1
ATOM 571 N N . GLY A 1 70 ? -15.898 -7.086 14.327 1.00 95.94 70 GLY A N 1
ATOM 572 C CA . GLY A 1 70 ? -17.171 -6.815 13.657 1.00 95.94 70 GLY A CA 1
ATOM 573 C C . GLY A 1 70 ? -17.194 -5.398 13.084 1.00 95.94 70 GLY A C 1
ATOM 574 O O . GLY A 1 70 ? -18.092 -4.612 13.394 1.00 95.94 70 GLY A O 1
ATOM 575 N N . HIS A 1 71 ? -16.144 -5.033 12.342 1.00 95.69 71 HIS A N 1
ATOM 576 C CA . HIS A 1 71 ? -15.967 -3.679 11.827 1.00 95.69 71 HIS A CA 1
ATOM 577 C C . HIS A 1 71 ? -17.104 -3.300 10.869 1.00 95.69 71 HIS A C 1
ATOM 579 O O . HIS A 1 71 ? -17.393 -4.017 9.917 1.00 95.69 71 HIS A O 1
ATOM 585 N N . ALA A 1 72 ? -17.748 -2.156 11.116 1.00 93.25 72 ALA A N 1
ATOM 586 C CA . ALA A 1 72 ? -18.980 -1.777 10.421 1.00 93.25 72 ALA A CA 1
ATOM 587 C C . ALA A 1 72 ? -18.818 -1.677 8.894 1.00 93.25 72 ALA A C 1
ATOM 589 O O . ALA A 1 72 ? -19.737 -2.039 8.161 1.00 93.25 72 ALA A O 1
ATOM 590 N N . ASP A 1 73 ? -17.649 -1.234 8.430 1.00 94.56 73 ASP A N 1
ATOM 591 C CA . ASP A 1 73 ? -17.375 -0.972 7.015 1.00 94.56 73 ASP A CA 1
ATOM 592 C C . ASP A 1 73 ? -16.581 -2.105 6.332 1.00 94.56 73 ASP A C 1
ATOM 594 O O . ASP A 1 73 ? -16.068 -1.927 5.226 1.00 94.56 73 ASP A O 1
ATOM 598 N N . GLU A 1 74 ? -16.504 -3.298 6.945 1.00 96.00 74 GLU A N 1
ATOM 599 C CA . GLU A 1 74 ? -15.659 -4.413 6.478 1.00 96.00 74 GLU A CA 1
ATOM 600 C C . GLU A 1 74 ? -15.887 -4.801 5.009 1.00 96.00 74 GLU A C 1
ATOM 602 O O . GLU A 1 74 ? -14.943 -5.138 4.296 1.00 96.00 74 GLU A O 1
ATOM 607 N N . VAL A 1 75 ? -17.133 -4.726 4.530 1.00 97.50 75 VAL A N 1
ATOM 608 C CA . VAL A 1 75 ? -17.492 -5.087 3.152 1.00 97.50 75 VAL A CA 1
ATOM 609 C C . VAL A 1 75 ? -16.889 -4.095 2.160 1.00 97.50 75 VAL A C 1
ATOM 611 O O . VAL A 1 75 ? -16.317 -4.499 1.148 1.00 97.50 75 VAL A O 1
ATOM 614 N N . GLN A 1 76 ? -17.001 -2.798 2.451 1.00 97.94 76 GLN A N 1
ATOM 615 C CA . GLN A 1 76 ? -16.476 -1.745 1.586 1.00 97.94 76 GLN A CA 1
ATOM 616 C C . GLN A 1 76 ? -14.943 -1.714 1.625 1.00 97.94 76 GLN A C 1
ATOM 618 O O . GLN A 1 76 ? -14.314 -1.546 0.579 1.00 97.94 76 GLN A O 1
ATOM 623 N N . HIS A 1 77 ? -14.351 -1.929 2.802 1.00 98.50 77 HIS A N 1
ATOM 624 C CA . HIS A 1 77 ? -12.899 -1.977 2.988 1.00 98.50 77 HIS A CA 1
ATOM 625 C C . HIS A 1 77 ? -12.280 -3.149 2.206 1.00 98.50 77 HIS A C 1
ATOM 627 O O . HIS A 1 77 ? -11.378 -2.949 1.393 1.00 98.50 77 HIS A O 1
ATOM 633 N N . ARG A 1 78 ? -12.845 -4.362 2.325 1.00 98.56 78 ARG A N 1
ATOM 634 C CA . ARG A 1 78 ? -12.423 -5.542 1.538 1.00 98.56 78 ARG A CA 1
ATOM 635 C C . ARG A 1 78 ? -12.540 -5.320 0.032 1.00 98.56 78 ARG A C 1
ATOM 637 O O . ARG A 1 78 ? -11.641 -5.690 -0.716 1.00 98.56 78 ARG A O 1
ATOM 644 N N . PHE A 1 79 ? -13.614 -4.674 -0.422 1.00 98.44 79 PHE A N 1
ATOM 645 C CA . PHE A 1 79 ? -13.774 -4.356 -1.840 1.00 98.44 79 PHE A CA 1
ATOM 646 C C . PHE A 1 79 ? -12.647 -3.449 -2.361 1.00 98.44 79 PHE A C 1
ATOM 648 O O . PHE A 1 79 ? -12.135 -3.672 -3.458 1.00 98.44 79 PHE A O 1
ATOM 655 N N . GLN A 1 80 ? -12.227 -2.447 -1.581 1.00 98.50 80 GLN A N 1
ATOM 656 C CA . GLN A 1 80 ? -11.100 -1.584 -1.952 1.00 98.50 80 GLN A CA 1
ATOM 657 C C . GLN A 1 80 ? -9.785 -2.370 -2.028 1.00 98.50 80 GLN A C 1
ATOM 659 O O . GLN A 1 80 ? -9.011 -2.148 -2.961 1.00 98.50 80 GLN A O 1
ATOM 664 N N . HIS A 1 81 ? -9.548 -3.300 -1.095 1.00 98.69 81 HIS A N 1
ATOM 665 C CA . HIS A 1 81 ? -8.380 -4.185 -1.125 1.00 98.69 81 HIS A CA 1
ATOM 666 C C . HIS A 1 81 ? -8.351 -5.043 -2.388 1.00 98.69 81 HIS A C 1
ATOM 668 O O . HIS A 1 81 ? -7.360 -5.035 -3.121 1.00 98.69 81 HIS A O 1
ATOM 674 N N . ASP A 1 82 ? -9.447 -5.750 -2.669 1.00 98.62 82 ASP A N 1
ATOM 675 C CA . ASP A 1 82 ? -9.561 -6.621 -3.839 1.00 98.62 82 ASP A CA 1
ATOM 676 C C . ASP A 1 82 ? -9.362 -5.832 -5.137 1.00 98.62 82 ASP A C 1
ATOM 678 O O . ASP A 1 82 ? -8.630 -6.269 -6.031 1.00 98.62 82 ASP A O 1
ATOM 682 N N . HIS A 1 83 ? -9.951 -4.636 -5.217 1.00 98.38 83 HIS A N 1
ATOM 683 C CA . HIS A 1 83 ? -9.781 -3.742 -6.354 1.00 98.38 83 HIS A CA 1
ATOM 684 C C . HIS A 1 83 ? -8.323 -3.304 -6.528 1.00 98.38 83 HIS A C 1
ATOM 686 O O . HIS A 1 83 ? -7.792 -3.388 -7.635 1.00 98.38 83 HIS A O 1
ATOM 692 N N . LEU A 1 84 ? -7.639 -2.874 -5.458 1.00 98.44 84 LEU A N 1
ATOM 693 C CA . LEU A 1 84 ? -6.229 -2.488 -5.564 1.00 98.44 84 LEU A CA 1
ATOM 694 C C . LEU A 1 84 ? -5.379 -3.646 -6.076 1.00 98.44 84 LEU A C 1
ATOM 696 O O . LEU A 1 84 ? -4.547 -3.462 -6.960 1.00 98.44 84 LEU A O 1
ATOM 700 N N . ILE A 1 85 ? -5.564 -4.831 -5.504 1.00 98.50 85 ILE A N 1
ATOM 701 C CA . ILE A 1 85 ? -4.791 -6.005 -5.887 1.00 98.50 85 ILE A CA 1
ATOM 702 C C . ILE A 1 85 ? -4.995 -6.333 -7.367 1.00 98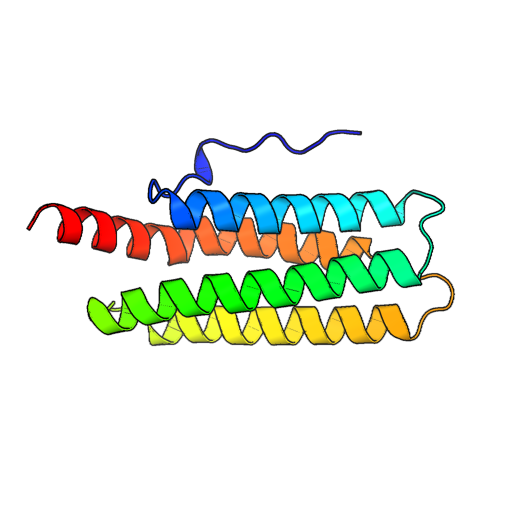.50 85 ILE A C 1
ATOM 704 O O . ILE A 1 85 ? -4.013 -6.607 -8.058 1.00 98.50 85 ILE A O 1
ATOM 708 N N . HIS A 1 86 ? -6.233 -6.254 -7.860 1.00 98.19 86 HIS A N 1
ATOM 709 C CA . HIS A 1 86 ? -6.531 -6.455 -9.274 1.00 98.19 86 HIS A CA 1
ATOM 710 C C . HIS A 1 86 ? -5.790 -5.450 -10.167 1.00 98.19 86 HIS A C 1
ATOM 712 O O . HIS A 1 86 ? -5.125 -5.849 -11.123 1.00 98.19 86 HIS A O 1
ATOM 718 N N . GLU A 1 87 ? -5.843 -4.161 -9.823 1.00 97.62 87 GLU A N 1
ATOM 719 C CA . GLU A 1 87 ? -5.160 -3.100 -10.570 1.00 97.62 87 GLU A CA 1
ATOM 720 C C . GLU A 1 87 ? -3.634 -3.269 -10.553 1.00 97.62 87 GLU A C 1
ATOM 722 O O . GLU A 1 87 ? -2.974 -3.148 -11.587 1.00 97.62 87 GLU A O 1
ATOM 727 N N . LEU A 1 88 ? -3.050 -3.617 -9.401 1.00 97.12 88 LEU A N 1
ATOM 728 C CA . LEU A 1 88 ? -1.613 -3.864 -9.292 1.00 97.12 88 LEU A CA 1
ATOM 729 C C . LEU A 1 88 ? -1.170 -5.057 -10.150 1.00 97.12 88 LEU A C 1
ATOM 731 O O . LEU A 1 88 ? -0.139 -4.980 -10.821 1.00 97.12 88 LEU A O 1
ATOM 735 N N . GLU A 1 89 ? -1.935 -6.150 -10.155 1.00 97.69 89 GLU A N 1
ATOM 736 C CA . GLU A 1 89 ? -1.654 -7.323 -10.990 1.00 97.69 89 GLU A CA 1
ATOM 737 C C . GLU A 1 89 ? -1.796 -7.013 -12.481 1.00 97.69 89 GLU A C 1
ATOM 739 O O . GLU A 1 89 ? -0.950 -7.436 -13.276 1.00 97.69 89 GLU A O 1
ATOM 744 N N . HIS A 1 90 ? -2.818 -6.240 -12.855 1.00 96.94 90 HIS A N 1
ATOM 745 C CA . HIS A 1 90 ? -3.018 -5.778 -14.223 1.00 96.94 90 HIS A CA 1
ATOM 746 C C . HIS A 1 90 ? -1.830 -4.936 -14.704 1.00 96.94 90 HIS A C 1
ATOM 748 O O . HIS A 1 90 ? -1.183 -5.290 -15.691 1.00 96.94 90 HIS A O 1
ATOM 754 N N . LEU A 1 91 ? -1.470 -3.882 -13.967 1.00 95.88 91 LEU A N 1
ATOM 755 C CA . LEU A 1 91 ? -0.362 -2.996 -14.327 1.00 95.88 91 LEU A CA 1
ATOM 756 C C . LEU A 1 91 ? 0.978 -3.739 -14.358 1.00 95.88 91 LEU A C 1
ATOM 758 O O . LEU A 1 91 ? 1.781 -3.539 -15.267 1.00 95.88 91 LEU A O 1
ATOM 762 N N . ARG A 1 92 ? 1.216 -4.656 -13.415 1.00 96.81 92 ARG A N 1
ATOM 763 C CA . ARG A 1 92 ? 2.404 -5.520 -13.434 1.00 96.81 92 ARG A CA 1
ATOM 764 C C . ARG A 1 92 ? 2.451 -6.404 -14.682 1.00 96.81 92 ARG A C 1
ATOM 766 O O . ARG A 1 92 ? 3.538 -6.646 -15.213 1.00 96.81 92 ARG A O 1
ATOM 773 N N . ALA A 1 93 ? 1.314 -6.928 -15.139 1.00 97.06 93 ALA A N 1
ATOM 774 C CA . ALA A 1 93 ? 1.246 -7.732 -16.356 1.00 97.06 93 ALA A CA 1
ATOM 775 C C . ALA A 1 93 ? 1.554 -6.902 -17.611 1.00 97.06 93 ALA A C 1
ATOM 777 O O . ALA A 1 93 ? 2.257 -7.401 -18.490 1.00 97.06 93 ALA A O 1
ATOM 778 N N . GLU A 1 94 ? 1.104 -5.646 -17.665 1.00 95.56 94 GLU A N 1
ATOM 779 C CA . GLU A 1 94 ? 1.459 -4.710 -18.739 1.00 95.56 94 GLU A CA 1
ATOM 780 C C . GLU A 1 94 ? 2.966 -4.419 -18.754 1.00 95.56 94 GLU A C 1
ATOM 782 O O . GLU A 1 94 ? 3.606 -4.577 -19.792 1.00 95.56 94 GLU A O 1
ATOM 787 N N . LEU A 1 95 ? 3.581 -4.141 -17.595 1.00 94.88 95 LEU A N 1
ATOM 788 C CA . LEU A 1 95 ? 5.038 -3.951 -17.497 1.00 94.88 95 LEU A CA 1
ATOM 789 C C . LEU A 1 95 ? 5.824 -5.153 -18.043 1.00 94.88 95 LEU A C 1
ATOM 791 O O . LEU A 1 95 ? 6.882 -4.991 -18.640 1.00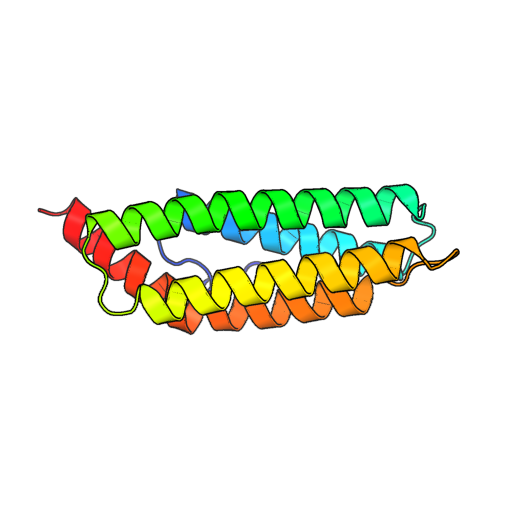 94.88 95 LEU A O 1
ATOM 795 N N . ALA A 1 96 ? 5.323 -6.373 -17.856 1.00 96.00 96 ALA A N 1
ATOM 796 C CA . ALA A 1 96 ? 6.016 -7.580 -18.303 1.00 96.00 96 ALA A CA 1
ATOM 797 C C . ALA A 1 96 ? 5.992 -7.787 -19.827 1.00 96.00 96 ALA A C 1
ATOM 799 O O . ALA A 1 96 ? 6.739 -8.626 -20.334 1.00 96.00 96 ALA A O 1
ATOM 800 N N . ARG A 1 97 ? 5.128 -7.066 -20.550 1.00 95.12 97 ARG A N 1
ATOM 801 C CA . ARG A 1 97 ? 5.004 -7.144 -22.014 1.00 95.12 97 ARG A CA 1
ATOM 802 C C . ARG A 1 97 ? 5.945 -6.181 -22.731 1.00 95.12 97 ARG A C 1
ATOM 804 O O . ARG A 1 97 ? 6.246 -6.399 -23.903 1.00 95.12 97 ARG A O 1
ATOM 811 N N . GLU A 1 98 ? 6.434 -5.166 -22.027 1.00 90.25 98 GLU A N 1
ATOM 812 C CA . GLU A 1 98 ? 7.268 -4.116 -22.595 1.00 90.25 98 GLU A CA 1
ATOM 813 C C . GLU A 1 98 ? 8.765 -4.462 -22.503 1.00 90.25 98 GLU A C 1
ATOM 815 O O . GLU A 1 98 ? 9.262 -4.795 -21.424 1.00 90.25 98 GLU A O 1
ATOM 820 N N . PRO A 1 99 ? 9.539 -4.335 -23.600 1.00 87.00 99 PRO A N 1
ATOM 821 C CA . PRO A 1 99 ? 10.999 -4.471 -23.558 1.00 87.00 99 PRO A CA 1
ATOM 822 C C . PRO A 1 99 ? 11.672 -3.422 -22.658 1.00 87.00 99 PRO A C 1
ATOM 824 O O . PRO A 1 99 ? 12.741 -3.669 -22.097 1.00 87.00 99 PRO A O 1
ATOM 827 N N . HIS A 1 100 ? 11.028 -2.259 -22.526 1.00 88.56 100 HIS A N 1
ATOM 828 C CA . HIS A 1 100 ? 11.451 -1.127 -21.708 1.00 88.56 100 HIS A CA 1
ATOM 829 C C . HIS A 1 100 ? 10.264 -0.669 -20.845 1.00 88.56 100 HIS A C 1
ATOM 831 O O . HIS A 1 100 ? 9.556 0.259 -21.232 1.00 88.56 100 HIS A O 1
ATOM 837 N N . PRO A 1 101 ? 9.989 -1.348 -19.717 1.00 91.31 101 PRO A N 1
ATOM 838 C CA . PRO A 1 101 ? 8.829 -1.044 -18.892 1.00 91.31 101 PRO A CA 1
ATOM 839 C C . PRO A 1 101 ? 8.961 0.327 -18.227 1.00 91.31 101 PRO A C 1
ATOM 841 O O . PRO A 1 101 ? 9.999 0.627 -17.638 1.00 91.31 101 PRO A O 1
ATOM 844 N N . ASP A 1 102 ? 7.885 1.113 -18.255 1.00 92.88 102 ASP A N 1
ATOM 845 C CA . ASP A 1 102 ? 7.751 2.342 -17.471 1.00 92.88 102 ASP A CA 1
ATOM 846 C C . ASP A 1 102 ? 6.905 2.077 -16.211 1.00 92.88 102 ASP A C 1
ATOM 848 O O . ASP A 1 102 ? 5.679 1.999 -16.303 1.00 92.88 102 ASP A O 1
ATOM 852 N N . PRO A 1 103 ? 7.521 1.921 -15.024 1.00 93.50 103 PRO A N 1
ATOM 853 C CA . PRO A 1 103 ? 6.799 1.696 -13.774 1.00 93.50 103 PRO A CA 1
ATOM 854 C C . PRO A 1 103 ? 6.187 2.959 -13.153 1.00 93.50 103 PRO A C 1
ATOM 856 O O . PRO A 1 103 ? 5.501 2.838 -12.131 1.00 93.50 103 PRO A O 1
ATOM 859 N N . ALA A 1 104 ? 6.411 4.156 -13.711 1.00 91.44 104 ALA A N 1
ATOM 860 C CA . ALA A 1 104 ? 5.903 5.397 -13.127 1.00 91.44 104 ALA A CA 1
ATOM 861 C C . ALA A 1 104 ? 4.370 5.412 -12.954 1.00 91.44 104 ALA A C 1
ATOM 863 O O . ALA A 1 104 ? 3.929 5.798 -11.868 1.00 91.44 104 ALA A O 1
ATOM 864 N N . PRO A 1 105 ? 3.544 4.946 -13.918 1.00 90.88 105 PRO A N 1
ATOM 865 C CA . PRO A 1 105 ? 2.092 4.909 -13.752 1.00 90.88 105 PRO A CA 1
ATOM 866 C C . PRO A 1 105 ? 1.648 4.044 -12.568 1.00 90.88 105 PRO A C 1
ATOM 868 O O . PRO A 1 105 ? 0.811 4.479 -11.781 1.00 90.88 105 PRO A O 1
ATOM 871 N N . LEU A 1 106 ? 2.250 2.861 -12.390 1.00 93.62 106 LEU A N 1
ATOM 872 C CA . LEU A 1 106 ? 1.950 1.968 -11.265 1.00 93.62 106 LEU A CA 1
ATOM 873 C C . LEU A 1 106 ? 2.343 2.614 -9.934 1.00 93.62 106 LEU A C 1
ATOM 875 O O . LEU A 1 106 ? 1.548 2.624 -8.993 1.00 93.62 106 LEU A O 1
ATOM 879 N N . ALA A 1 107 ? 3.540 3.199 -9.861 1.00 93.38 107 ALA A N 1
ATOM 880 C CA . ALA A 1 107 ? 4.001 3.881 -8.658 1.00 93.38 107 ALA A CA 1
ATOM 881 C C . ALA A 1 107 ? 3.095 5.065 -8.289 1.00 93.38 107 ALA A C 1
ATOM 883 O O . ALA A 1 107 ? 2.667 5.188 -7.141 1.00 93.38 107 ALA A O 1
ATOM 884 N N . SER A 1 108 ? 2.762 5.919 -9.262 1.00 91.06 108 SER A N 1
ATOM 885 C CA . SER A 1 108 ? 1.861 7.052 -9.055 1.00 91.06 108 SER A CA 1
ATOM 886 C C . SER A 1 108 ? 0.464 6.603 -8.641 1.00 91.06 108 SER A C 1
ATOM 888 O O . SER A 1 108 ? -0.080 7.177 -7.702 1.00 91.06 108 SER A O 1
ATOM 890 N N . PHE A 1 109 ? -0.105 5.582 -9.281 1.00 93.25 109 PHE A N 1
ATOM 891 C CA . PHE A 1 109 ? -1.398 5.020 -8.88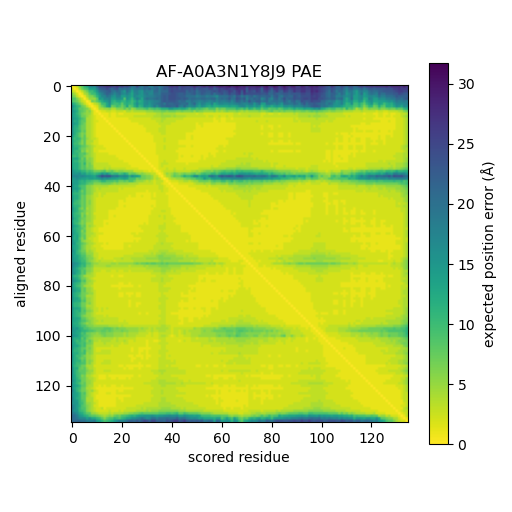9 1.00 93.25 109 PHE A CA 1
ATOM 892 C C . PHE A 1 109 ? -1.394 4.579 -7.421 1.00 93.25 109 PHE A C 1
ATOM 894 O O . PHE A 1 109 ? -2.241 5.019 -6.644 1.00 93.25 109 PHE A O 1
ATOM 901 N N . LEU A 1 110 ? -0.393 3.793 -7.017 1.00 95.19 110 LEU A N 1
ATOM 902 C CA . LEU A 1 110 ? -0.300 3.309 -5.645 1.00 95.19 110 LEU A CA 1
ATOM 903 C C . LEU A 1 110 ? -0.099 4.441 -4.628 1.00 95.19 110 LEU A C 1
ATOM 905 O O . LEU A 1 110 ? -0.651 4.370 -3.534 1.00 95.19 110 LEU A O 1
ATOM 909 N N . HIS A 1 111 ? 0.675 5.480 -4.957 1.00 91.81 111 HIS A N 1
ATOM 910 C CA . HIS A 1 111 ? 0.840 6.628 -4.063 1.00 91.81 111 HIS A CA 1
ATOM 911 C C . HIS A 1 111 ? -0.488 7.316 -3.749 1.00 91.81 111 HIS A C 1
ATOM 913 O O . HIS A 1 111 ? -0.763 7.561 -2.579 1.00 91.81 111 HIS A O 1
ATOM 919 N N . HIS A 1 112 ? -1.300 7.600 -4.771 1.00 92.00 112 HIS A N 1
ATOM 920 C CA . HIS A 1 112 ? -2.602 8.237 -4.569 1.00 92.00 112 HIS A CA 1
ATOM 921 C C . HIS A 1 112 ? -3.550 7.309 -3.809 1.00 92.00 112 HIS A C 1
ATOM 923 O O . HIS A 1 112 ? -4.155 7.726 -2.828 1.00 92.00 112 HIS A O 1
ATOM 929 N N . TRP A 1 113 ? -3.610 6.034 -4.207 1.00 96.62 113 TRP A N 1
ATOM 930 C CA . TRP A 1 113 ? -4.484 5.067 -3.554 1.00 96.62 113 TRP A CA 1
ATOM 931 C C . TRP A 1 113 ? -4.155 4.897 -2.066 1.00 96.62 113 TRP A C 1
ATOM 933 O O . TRP A 1 113 ? -5.064 4.914 -1.244 1.00 96.62 113 TRP A O 1
ATOM 943 N N . LEU A 1 114 ? -2.870 4.768 -1.703 1.00 94.94 114 LEU A N 1
ATOM 944 C CA . LEU A 1 114 ? -2.458 4.629 -0.301 1.00 94.94 114 LEU A CA 1
ATOM 945 C C . LEU A 1 114 ? -2.832 5.858 0.521 1.00 94.94 114 LEU A C 1
ATOM 947 O O . LEU A 1 114 ? -3.283 5.711 1.652 1.00 94.94 114 LEU A O 1
ATOM 951 N N . ASP A 1 115 ? -2.622 7.055 -0.029 1.00 91.38 115 ASP A N 1
ATOM 952 C CA . ASP A 1 115 ? -2.925 8.292 0.682 1.00 91.38 115 ASP A CA 1
ATOM 953 C C . ASP A 1 115 ? -4.429 8.359 1.010 1.00 91.38 115 ASP A C 1
ATOM 955 O O . ASP A 1 115 ? -4.780 8.589 2.165 1.00 91.38 115 ASP A O 1
ATOM 959 N N . ASP A 1 116 ? -5.310 8.068 0.050 1.00 93.56 116 ASP A N 1
ATOM 960 C CA . ASP A 1 116 ? -6.763 8.097 0.269 1.00 93.56 116 ASP A CA 1
ATOM 961 C C . ASP A 1 116 ? -7.231 6.952 1.187 1.00 93.56 116 ASP A C 1
ATOM 963 O O . ASP A 1 116 ? -7.970 7.173 2.150 1.00 93.56 116 ASP A O 1
ATOM 967 N N . HIS A 1 117 ? -6.747 5.728 0.959 1.00 97.19 117 HIS A N 1
ATOM 968 C CA . HIS A 1 117 ? -7.171 4.548 1.712 1.00 97.19 117 HIS A CA 1
ATOM 969 C C . HIS A 1 117 ? -6.813 4.627 3.199 1.00 97.19 117 HIS A C 1
ATOM 971 O O . HIS A 1 117 ? -7.665 4.392 4.062 1.00 97.19 117 HIS A O 1
ATOM 977 N N . ILE A 1 118 ? -5.585 5.058 3.509 1.00 95.69 118 ILE A N 1
ATOM 978 C CA . ILE A 1 118 ? -5.125 5.214 4.892 1.00 95.69 118 ILE A CA 1
ATOM 979 C C . ILE A 1 118 ? -5.986 6.241 5.632 1.00 95.69 118 ILE A C 1
ATOM 981 O O . ILE A 1 118 ? -6.298 6.078 6.816 1.00 95.69 118 ILE A O 1
ATOM 985 N N . LEU A 1 119 ? -6.351 7.330 4.951 1.00 92.44 119 LEU A N 1
ATOM 986 C CA . LEU A 1 119 ? -7.129 8.414 5.538 1.00 92.44 119 LEU A CA 1
ATOM 987 C C . LEU A 1 119 ? -8.584 8.020 5.786 1.00 92.44 119 LEU A C 1
ATOM 989 O O . LEU A 1 119 ? -9.114 8.345 6.852 1.00 92.44 119 LEU A O 1
ATOM 993 N N . GLU A 1 120 ? -9.208 7.351 4.822 1.00 94.12 120 GLU A N 1
ATOM 994 C CA . GLU A 1 120 ? -10.650 7.110 4.815 1.00 94.12 120 GLU A CA 1
ATOM 995 C C . GLU A 1 120 ? -11.049 5.764 5.430 1.00 94.12 120 GLU A C 1
ATOM 997 O O . GLU A 1 120 ? -12.108 5.687 6.047 1.00 94.12 120 GLU A O 1
ATOM 1002 N N . SER A 1 121 ? -10.211 4.728 5.311 1.00 97.19 121 SER A N 1
ATOM 1003 C CA . SER A 1 121 ? -10.571 3.340 5.661 1.00 97.19 121 SER A CA 1
ATOM 1004 C C . SER A 1 121 ? -9.731 2.800 6.827 1.00 97.19 121 SER A C 1
ATOM 1006 O O . SER A 1 121 ? -10.273 2.386 7.856 1.00 97.19 121 SER A O 1
ATOM 1008 N N . ASP A 1 122 ? -8.401 2.932 6.768 1.00 97.81 122 ASP A N 1
ATOM 1009 C CA . ASP A 1 122 ? -7.526 2.360 7.808 1.00 97.81 122 ASP A CA 1
ATOM 1010 C C . ASP A 1 122 ? -7.582 3.136 9.124 1.00 97.81 122 ASP A C 1
ATOM 1012 O O . ASP A 1 122 ? -7.419 2.576 10.211 1.00 97.81 122 ASP A O 1
ATOM 1016 N N . ARG A 1 123 ? -7.825 4.449 9.066 1.00 96.00 123 ARG A N 1
ATOM 1017 C CA . ARG A 1 123 ? -7.959 5.293 10.260 1.00 96.00 123 ARG A CA 1
ATOM 1018 C C . ARG A 1 123 ? -9.132 4.884 11.161 1.00 96.00 123 ARG A C 1
ATOM 1020 O O . ARG A 1 123 ? -8.893 4.741 12.369 1.00 96.00 123 ARG A O 1
ATOM 1027 N N . PRO A 1 124 ? -10.363 4.703 10.643 1.00 96.56 124 PRO A N 1
ATOM 1028 C CA . PRO A 1 124 ? -11.471 4.121 11.400 1.00 96.56 124 PRO A CA 1
ATOM 1029 C C . PRO A 1 124 ? -11.136 2.763 12.031 1.00 96.56 124 PRO A C 1
ATOM 1031 O O . PRO A 1 124 ? -11.345 2.587 13.237 1.00 96.56 124 PRO A O 1
ATOM 1034 N N . LEU A 1 125 ? -10.549 1.835 11.266 1.00 97.88 125 LEU A N 1
ATOM 1035 C CA . LEU A 1 125 ? -10.136 0.522 11.774 1.00 97.88 125 LEU A CA 1
ATOM 1036 C C . LEU A 1 125 ? -9.105 0.649 12.906 1.00 97.88 125 LEU A C 1
ATOM 1038 O O . LEU A 1 125 ? -9.257 0.061 13.979 1.00 97.88 125 LEU A O 1
ATOM 1042 N N . ALA A 1 126 ? -8.085 1.485 12.721 1.00 97.12 126 ALA A N 1
ATOM 1043 C CA . ALA A 1 126 ? -7.059 1.735 13.723 1.00 97.12 126 ALA A CA 1
ATOM 1044 C C . ALA A 1 126 ? -7.634 2.347 15.013 1.00 97.12 126 ALA A C 1
ATOM 1046 O O . ALA A 1 126 ? -7.174 2.033 16.115 1.00 97.12 126 ALA A O 1
ATOM 1047 N N . ALA A 1 127 ? -8.642 3.219 14.902 1.00 96.25 127 ALA A N 1
ATOM 1048 C CA . ALA A 1 127 ? -9.345 3.766 16.058 1.00 96.25 127 ALA A CA 1
ATOM 1049 C C . ALA A 1 127 ? -10.105 2.678 16.831 1.00 96.25 127 ALA A C 1
ATOM 1051 O O . ALA A 1 127 ? -9.998 2.631 18.060 1.00 96.25 127 ALA A O 1
ATOM 1052 N N . ALA A 1 128 ? -10.796 1.775 16.128 1.00 96.62 128 ALA A N 1
ATOM 1053 C CA . ALA A 1 128 ? -11.465 0.629 16.740 1.00 96.62 128 ALA A CA 1
ATOM 1054 C C . ALA A 1 128 ? -10.464 -0.304 17.449 1.00 96.62 128 ALA A C 1
ATOM 1056 O O . ALA A 1 128 ? -10.678 -0.671 18.603 1.00 96.62 128 ALA A O 1
ATOM 1057 N N . LEU A 1 129 ? -9.323 -0.595 16.815 1.00 96.62 129 LEU A N 1
ATOM 1058 C CA . LEU A 1 129 ? -8.249 -1.410 17.393 1.00 96.62 129 LEU A CA 1
ATOM 1059 C C . LEU A 1 129 ? -7.664 -0.816 18.679 1.00 96.62 129 LEU A C 1
ATOM 1061 O O . LEU A 1 129 ? -7.417 -1.540 19.642 1.00 96.62 129 LEU A O 1
ATOM 1065 N N . ARG A 1 130 ? -7.456 0.505 18.730 1.00 95.38 130 ARG A N 1
ATOM 1066 C CA . ARG A 1 130 ? -7.009 1.168 19.966 1.00 95.38 130 ARG A CA 1
ATOM 1067 C C . ARG A 1 130 ? -8.051 1.079 21.071 1.00 95.38 130 ARG A C 1
ATOM 1069 O O . ARG A 1 130 ? -7.687 0.845 22.217 1.00 95.38 130 ARG A O 1
ATOM 1076 N N . ALA A 1 131 ? -9.325 1.285 20.742 1.00 94.00 131 ALA A N 1
ATOM 1077 C CA . ALA A 1 131 ? -10.403 1.207 21.722 1.00 94.00 131 ALA A CA 1
ATOM 1078 C C . ALA A 1 131 ? -10.547 -0.208 22.307 1.00 94.00 131 ALA A C 1
ATOM 1080 O O . ALA A 1 131 ? -10.835 -0.347 23.493 1.00 94.00 131 ALA A O 1
ATOM 1081 N N . ASP A 1 132 ? -10.315 -1.239 21.493 1.00 92.50 132 ASP A N 1
ATOM 1082 C CA . ASP A 1 132 ? -10.313 -2.643 21.910 1.00 92.50 132 ASP A CA 1
ATOM 1083 C C . ASP A 1 132 ? -9.124 -2.990 22.821 1.00 92.50 132 ASP A C 1
ATOM 1085 O O . ASP A 1 132 ? -9.311 -3.635 23.845 1.00 92.50 132 ASP A O 1
ATOM 1089 N N . ALA A 1 133 ? -7.923 -2.472 22.538 1.00 82.19 133 ALA A N 1
ATOM 1090 C CA . ALA A 1 133 ? -6.727 -2.704 23.362 1.00 82.19 133 ALA A CA 1
ATOM 1091 C C . ALA A 1 133 ? -6.802 -2.114 24.789 1.00 82.19 133 ALA A C 1
ATOM 1093 O O . ALA A 1 133 ? -5.940 -2.398 25.623 1.00 82.19 133 ALA A O 1
ATOM 1094 N N . HIS A 1 134 ? -7.797 -1.265 25.061 1.00 69.81 134 HIS A N 1
ATOM 1095 C CA . HIS A 1 134 ? -8.049 -0.657 26.369 1.00 69.81 134 HIS A CA 1
ATOM 1096 C C . HIS A 1 134 ? -9.240 -1.276 27.122 1.00 69.81 134 HIS A C 1
ATOM 1098 O O . HIS A 1 134 ? -9.603 -0.766 28.185 1.00 69.81 134 HIS A O 1
ATOM 1104 N N . ARG A 1 135 ? -9.853 -2.334 26.582 1.00 57.09 135 ARG A N 1
ATOM 1105 C CA . ARG A 1 135 ? -10.875 -3.139 27.266 1.00 57.09 135 ARG A CA 1
ATOM 1106 C C . ARG A 1 135 ? -10.244 -4.294 28.035 1.00 57.09 135 ARG A C 1
ATOM 1108 O O . ARG A 1 135 ? -10.812 -4.623 29.099 1.00 57.09 135 ARG A O 1
#

Radius of gyration: 15.78 Å; Cα contacts (8 Å, |Δi|>4): 102; chains: 1; bounding box: 38×25×51 Å

pLDDT: mean 91.47, std 12.5, range [37.59, 98.81]

InterPro domains:
  IPR012312 Hemerythrin-like [PF01814] (13-126)
  IPR012827 Hemerythrin, metal-binding domain [TIGR02481] (6-127)
  IPR012827 Hemerythrin, metal-binding domain [cd12107] (15-127)
  IPR035938 Hemerythrin-like superfamily [G3DSA:1.20.120.50] (2-133)
  IPR035938 Hemerythrin-like superfamily [SSF47188] (3-127)
  IPR050669 Hemerythrin [PTHR37164] (2-129)

Mean predicted aligned error: 4.32 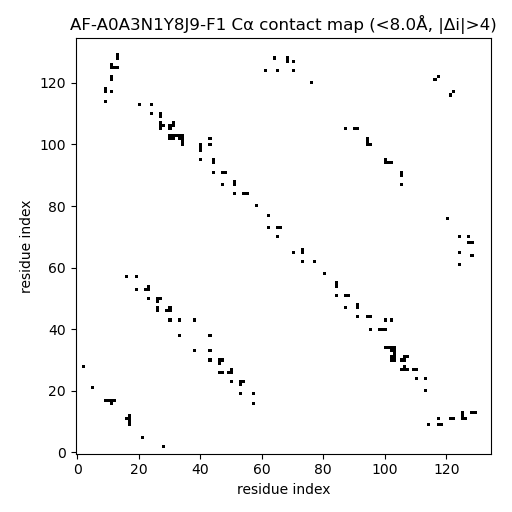Å

Secondary structure (DSSP, 8-state):
-------GGG--S-HHHHHHHHHHHHHHHHHHHHTTTT--HHHHHHHHHHHHHHHHHHHHHHHHHHHHHT-TTHHHHHHHHHHHHHHHHHHHHHHTT-SS---HHHHHHHHHHHHHHIIIIIHHHHHHHHHHTT-

Organism: NCBI:txid1750597

Sequence (135 aa):
MTEIPWRPDWRVGIAWMDRDHAILRRLADRLFAAASGDTAPAQVLAVADELIRHARLHFHKEEREMDRLGHADEVQHRFQHDHLIHELEHLRAELAREPHPDPAPLASFLHHWLDDHILESDRPLAAALRADAHR

Nearest PDB structures (foldseek):
  4xpx-assembly1_A  TM=9.015E-01  e=8.180E-05  Methylococcus capsulatus str. Bath
  3agt-assembly1_A  TM=9.132E-01  e=1.224E-04  Nitratidesulfovibrio vulgaris
  4xpw-assembly1_A  TM=9.005E-01  e=1.107E-04  Methylococcus capsulatus str. Bath
  4xpy-assembly1_A  TM=9.012E-01  e=1.575E-04  Methylococcus capsulatus str. Bath
  3waq-assembly1_A  TM=9.203E-01  e=3.902E-04  Nitratidesulfovibrio vulgaris str. Hildenborough